Protein AF-A0A1V6FS08-F1 (afdb_monomer)

Mean predicted aligned error: 8.28 Å

Structure (mmCIF, N/CA/C/O backbone):
data_AF-A0A1V6FS08-F1
#
_entry.id   AF-A0A1V6FS08-F1
#
loop_
_atom_site.group_PDB
_atom_site.id
_atom_site.type_symbol
_atom_site.label_atom_id
_atom_site.label_alt_id
_atom_site.label_comp_id
_atom_site.label_asym_id
_atom_site.label_entity_id
_atom_site.label_seq_id
_atom_site.pdbx_PDB_ins_code
_atom_site.Cartn_x
_atom_site.Cartn_y
_atom_site.Cartn_z
_atom_site.occupancy
_atom_site.B_iso_or_equiv
_atom_site.auth_seq_id
_atom_site.auth_comp_id
_atom_site.auth_asym_id
_atom_site.auth_atom_id
_atom_site.pdbx_PDB_model_num
ATOM 1 N N . MET A 1 1 ? -34.846 32.049 -33.953 1.00 50.19 1 MET A N 1
ATOM 2 C CA . MET A 1 1 ? -34.047 30.807 -33.888 1.00 50.19 1 MET A CA 1
ATOM 3 C C . MET A 1 1 ? -32.918 31.046 -32.906 1.00 50.19 1 MET A C 1
ATOM 5 O O . MET A 1 1 ? -32.055 31.844 -33.224 1.00 50.19 1 MET A O 1
ATOM 9 N N . ASP A 1 2 ? -32.915 30.387 -31.748 1.00 50.69 2 ASP A N 1
ATOM 10 C CA . ASP A 1 2 ? -31.811 30.513 -30.790 1.00 50.69 2 ASP A CA 1
ATOM 11 C C . ASP A 1 2 ? -31.390 29.124 -30.302 1.00 50.69 2 ASP A C 1
ATOM 13 O O . ASP A 1 2 ? -31.963 28.533 -29.383 1.00 50.69 2 ASP A O 1
ATOM 17 N N . LYS A 1 3 ? -30.417 28.538 -31.006 1.00 54.53 3 LYS A N 1
ATOM 18 C CA . LYS A 1 3 ? -29.814 27.258 -30.629 1.00 54.53 3 LYS A CA 1
ATOM 19 C C . LYS A 1 3 ? -28.811 27.525 -29.506 1.00 54.53 3 LYS A C 1
ATOM 21 O O . LYS A 1 3 ? -27.642 27.799 -29.771 1.00 54.53 3 LYS A O 1
ATOM 26 N N . LYS A 1 4 ? -29.259 27.415 -28.249 1.00 57.75 4 LYS A N 1
ATOM 27 C CA . LYS A 1 4 ? -28.378 27.400 -27.066 1.00 57.75 4 LYS A CA 1
ATOM 28 C C . LYS A 1 4 ? -27.299 26.317 -27.234 1.00 57.75 4 LYS A C 1
ATOM 30 O O . LYS A 1 4 ? -27.566 25.128 -27.054 1.00 57.75 4 LYS A O 1
ATOM 35 N N . LYS A 1 5 ? -26.071 26.731 -27.568 1.00 59.97 5 LYS A N 1
ATOM 36 C CA . LYS A 1 5 ? -24.872 25.878 -27.594 1.00 59.97 5 LYS A CA 1
ATOM 37 C C . LYS A 1 5 ? -24.591 25.378 -26.174 1.00 59.97 5 LYS A C 1
ATOM 39 O O . LYS A 1 5 ? -24.163 26.139 -25.310 1.00 59.97 5 LYS A O 1
ATOM 44 N N . ARG A 1 6 ? -24.847 24.092 -25.920 1.00 61.22 6 ARG A N 1
ATOM 45 C CA . ARG A 1 6 ? -24.432 23.420 -24.681 1.00 61.22 6 ARG A CA 1
ATOM 46 C C . ARG A 1 6 ? -22.904 23.328 -24.682 1.00 61.22 6 ARG A C 1
ATOM 48 O O . ARG A 1 6 ? -22.333 22.740 -25.596 1.00 61.22 6 ARG A O 1
ATOM 55 N N . LYS A 1 7 ? -22.246 23.924 -23.683 1.00 64.06 7 LYS A N 1
ATOM 56 C CA . LYS A 1 7 ? -20.798 23.767 -23.478 1.00 64.06 7 LYS A CA 1
ATOM 57 C C . LYS A 1 7 ? -20.489 22.280 -23.220 1.00 64.06 7 LYS A C 1
ATOM 59 O O . LYS A 1 7 ? -21.234 21.655 -22.458 1.00 64.06 7 LYS A O 1
ATOM 64 N N . PRO A 1 8 ? -19.437 21.702 -23.825 1.00 56.03 8 PRO A N 1
ATOM 65 C CA . PRO A 1 8 ? -19.054 20.325 -23.550 1.00 56.03 8 PRO A CA 1
ATOM 66 C C . PRO A 1 8 ? -18.667 20.194 -22.074 1.00 56.03 8 PRO A C 1
ATOM 68 O O . PRO A 1 8 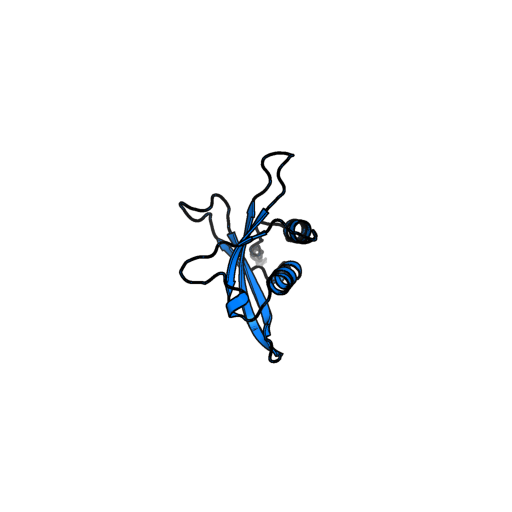? -17.866 20.976 -21.561 1.00 56.03 8 PRO A O 1
ATOM 71 N N . LYS A 1 9 ? -19.267 19.222 -21.374 1.00 56.41 9 LYS A N 1
ATOM 72 C CA . LYS A 1 9 ? -18.815 18.817 -20.040 1.00 56.41 9 LYS A CA 1
ATOM 73 C C . LYS A 1 9 ? -17.404 18.267 -20.214 1.00 56.41 9 LYS A C 1
ATOM 75 O O . LYS A 1 9 ? -17.246 17.152 -20.700 1.00 56.41 9 LYS A O 1
ATOM 80 N N . VAL A 1 10 ? -16.397 19.058 -19.854 1.00 53.88 10 VAL A N 1
ATOM 81 C CA . VAL A 1 10 ? -15.030 18.568 -19.686 1.00 53.88 10 VAL A CA 1
ATOM 82 C C . VAL A 1 10 ? -15.115 17.483 -18.620 1.00 53.88 10 VAL A C 1
ATOM 84 O O . VAL A 1 10 ? -15.367 17.769 -17.450 1.00 53.88 10 VAL A O 1
ATOM 87 N N . SER A 1 11 ? -15.020 16.223 -19.039 1.00 52.12 11 SER A N 1
ATOM 88 C CA . SER A 1 11 ? -14.886 15.108 -18.117 1.00 52.12 11 SER A CA 1
ATOM 89 C C . SER A 1 11 ? -13.565 15.318 -17.396 1.00 52.12 11 SER A C 1
ATOM 91 O O . SER A 1 11 ? -12.504 15.119 -17.986 1.00 52.12 11 SER A O 1
ATOM 93 N N . VAL A 1 12 ? -13.629 15.786 -16.152 1.00 56.97 12 VAL A N 1
ATOM 94 C CA . VAL A 1 12 ? -12.464 15.852 -15.275 1.00 56.97 12 VAL A CA 1
ATOM 95 C C . VAL A 1 12 ? -11.929 14.426 -15.192 1.00 56.97 12 VAL A C 1
ATOM 97 O O . VAL A 1 12 ? -12.589 13.549 -14.629 1.00 56.97 12 VAL A O 1
ATOM 100 N N . GLN A 1 13 ? -10.799 14.161 -15.853 1.00 60.12 13 GLN A N 1
ATOM 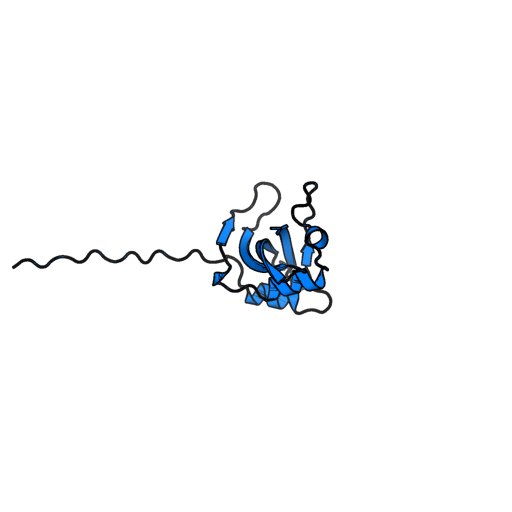101 C CA . GLN A 1 13 ? -10.132 12.871 -15.753 1.00 60.12 13 GLN A CA 1
ATOM 102 C C . GLN A 1 13 ? -9.807 12.671 -14.278 1.00 60.12 13 GLN A C 1
ATOM 104 O O . GLN A 1 13 ? -9.105 13.481 -13.673 1.00 60.12 13 GLN A O 1
ATOM 109 N N . LYS A 1 14 ? -10.391 11.631 -13.678 1.00 64.81 14 LYS A N 1
ATOM 110 C CA . LYS A 1 14 ? -10.057 11.270 -12.306 1.00 64.81 14 LYS A CA 1
ATOM 111 C C . LYS A 1 14 ? -8.571 10.910 -12.277 1.00 64.81 14 LYS A C 1
ATOM 113 O O . LYS A 1 14 ? -8.127 10.197 -13.183 1.00 64.81 14 LYS A O 1
ATOM 118 N N . PRO A 1 15 ? -7.818 11.395 -11.282 1.00 73.19 15 PRO A N 1
ATOM 119 C CA . PRO A 1 15 ? -6.413 11.050 -11.161 1.00 73.19 15 PRO A CA 1
ATOM 120 C C . PRO A 1 15 ? -6.295 9.518 -11.057 1.00 73.19 15 PRO A C 1
ATOM 122 O O . PRO A 1 15 ? -7.130 8.862 -10.427 1.00 73.19 15 PRO A O 1
ATOM 125 N N . LYS A 1 16 ? -5.309 8.943 -11.753 1.00 84.56 16 LYS A N 1
ATOM 126 C CA . LYS A 1 16 ? -5.096 7.494 -11.856 1.00 84.56 16 LYS A CA 1
ATOM 127 C C . LYS A 1 16 ? -3.744 7.142 -11.241 1.00 84.56 16 LYS A C 1
ATOM 129 O O . LYS A 1 16 ? -2.766 7.829 -11.511 1.00 84.56 16 LYS A O 1
ATOM 134 N N . ALA A 1 17 ? -3.719 6.058 -10.472 1.00 89.69 17 ALA A N 1
ATOM 135 C CA . ALA A 1 17 ? -2.498 5.460 -9.947 1.00 89.69 17 ALA A CA 1
ATOM 136 C C . ALA A 1 17 ? -1.509 5.123 -11.069 1.00 89.69 17 ALA A C 1
ATOM 138 O O . ALA A 1 17 ? -1.922 4.664 -12.143 1.00 89.69 17 ALA A O 1
ATOM 139 N N . VAL A 1 18 ? -0.219 5.324 -10.803 1.00 89.31 18 VAL A N 1
ATOM 140 C CA . VAL A 1 18 ? 0.851 4.938 -11.730 1.00 89.31 18 VAL A CA 1
ATOM 141 C C . VAL A 1 18 ? 1.018 3.422 -11.743 1.00 89.31 18 VAL A C 1
ATOM 143 O O . VAL A 1 18 ? 1.199 2.835 -12.811 1.00 89.31 18 VAL A O 1
ATOM 146 N N . TYR A 1 19 ? 0.921 2.777 -10.579 1.00 89.12 19 TYR A N 1
ATOM 147 C CA . TYR A 1 19 ? 1.104 1.335 -10.457 1.00 89.12 19 TYR A CA 1
ATOM 148 C C . TYR A 1 19 ? -0.235 0.609 -10.439 1.00 89.12 19 TYR A C 1
ATOM 150 O O . TYR A 1 19 ? -1.155 0.937 -9.685 1.00 89.12 19 TYR A O 1
ATOM 158 N N . GLU A 1 20 ? -0.340 -0.443 -11.245 1.00 91.38 20 GLU A N 1
ATOM 159 C CA . GLU A 1 20 ? -1.523 -1.287 -11.226 1.00 91.38 20 GLU A CA 1
ATOM 160 C C . GLU A 1 20 ? -1.575 -2.110 -9.934 1.00 91.38 20 GLU A C 1
ATOM 162 O O . GLU A 1 20 ? -0.678 -2.897 -9.633 1.00 91.38 20 GLU A O 1
ATOM 167 N N . LEU A 1 21 ? -2.689 -2.020 -9.199 1.00 92.75 21 LEU A N 1
ATOM 168 C CA . LEU A 1 21 ? -2.910 -2.823 -7.988 1.00 92.75 21 LEU A CA 1
ATOM 169 C C . LEU A 1 21 ? -2.820 -4.339 -8.240 1.00 92.75 21 LEU A C 1
ATOM 171 O O . LEU A 1 21 ? -2.593 -5.101 -7.303 1.00 92.75 21 LEU A O 1
ATOM 175 N N . LYS A 1 22 ? -2.993 -4.792 -9.491 1.00 91.38 22 LYS A N 1
ATOM 176 C CA . LYS A 1 22 ? -2.777 -6.192 -9.877 1.00 91.38 22 LYS A CA 1
ATOM 177 C C . LYS A 1 22 ? -1.321 -6.613 -9.648 1.00 91.38 22 LYS A C 1
ATOM 179 O O . LYS A 1 22 ? -1.105 -7.640 -9.014 1.00 91.38 22 LYS A O 1
ATOM 184 N N . VAL A 1 23 ? -0.362 -5.791 -10.078 1.00 91.56 23 VAL A N 1
ATOM 185 C CA . VAL A 1 23 ? 1.080 -6.020 -9.884 1.00 91.56 23 VAL A CA 1
ATOM 186 C C . VAL A 1 23 ? 1.424 -6.010 -8.396 1.00 91.56 23 VAL A C 1
ATOM 188 O O . VAL A 1 23 ? 2.061 -6.931 -7.895 1.00 91.56 23 VAL A O 1
ATOM 191 N N . VAL A 1 24 ? 0.914 -5.024 -7.649 1.00 92.25 24 VAL A N 1
ATOM 192 C CA . VAL A 1 24 ? 1.121 -4.941 -6.190 1.00 92.25 24 VAL A CA 1
ATOM 193 C C . VAL A 1 24 ? 0.657 -6.226 -5.498 1.00 92.25 24 VAL A C 1
ATOM 195 O O . VAL A 1 24 ? 1.373 -6.802 -4.680 1.00 92.25 24 VAL A O 1
ATOM 198 N N . ARG A 1 25 ? -0.533 -6.725 -5.849 1.00 94.50 25 ARG A N 1
ATOM 199 C CA . ARG A 1 25 ? -1.072 -7.971 -5.285 1.00 94.50 25 ARG A CA 1
ATOM 200 C C . ARG A 1 25 ? -0.264 -9.201 -5.684 1.00 94.50 25 ARG A C 1
ATOM 202 O O . ARG A 1 25 ? -0.191 -10.132 -4.888 1.00 94.50 25 ARG A O 1
ATOM 209 N N . GLU A 1 26 ? 0.318 -9.217 -6.878 1.00 92.31 26 GLU A N 1
ATOM 210 C CA . GLU A 1 26 ? 1.178 -10.304 -7.343 1.00 92.31 26 GLU A CA 1
ATOM 211 C C . GLU A 1 26 ? 2.466 -10.395 -6.521 1.00 92.31 26 GLU A C 1
ATOM 213 O O . GLU A 1 26 ? 2.773 -11.469 -6.001 1.00 92.31 26 GLU A O 1
ATOM 218 N N . ILE A 1 27 ? 3.140 -9.265 -6.279 1.00 92.25 27 ILE A N 1
ATOM 219 C CA . ILE A 1 27 ? 4.308 -9.192 -5.381 1.00 92.25 27 ILE A CA 1
ATOM 220 C C . ILE A 1 27 ? 3.936 -9.697 -3.982 1.00 92.25 27 ILE A C 1
ATOM 222 O O . ILE A 1 27 ? 4.666 -10.479 -3.371 1.00 92.25 27 ILE A O 1
ATOM 226 N N . LEU A 1 28 ? 2.763 -9.294 -3.486 1.00 93.00 28 LEU A N 1
ATOM 227 C CA . LEU A 1 28 ? 2.262 -9.688 -2.172 1.00 93.00 28 LEU A CA 1
ATOM 228 C C . LEU A 1 28 ? 1.722 -11.125 -2.117 1.00 93.00 28 LEU A C 1
ATOM 230 O O . LEU A 1 28 ? 1.358 -11.563 -1.030 1.00 93.00 28 LEU A O 1
ATOM 234 N N . ARG A 1 29 ? 1.607 -11.871 -3.222 1.00 90.06 29 ARG A N 1
ATOM 235 C CA . ARG A 1 29 ? 1.030 -13.231 -3.214 1.00 90.06 29 ARG A CA 1
ATOM 236 C C . ARG A 1 29 ? 1.982 -14.278 -2.627 1.00 90.06 29 ARG A C 1
ATOM 238 O O . ARG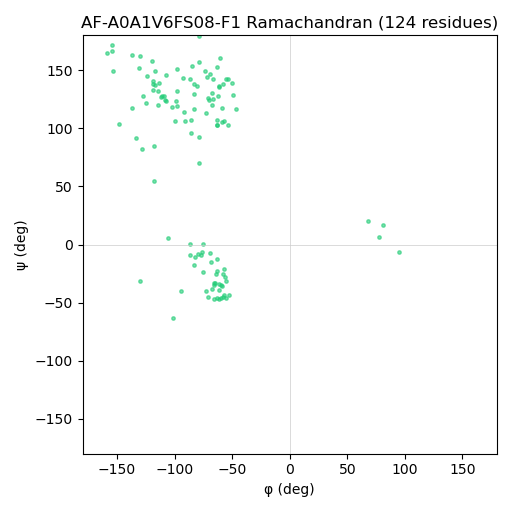 A 1 29 ? 1.523 -15.321 -2.167 1.00 90.06 29 ARG A O 1
ATOM 245 N N . TYR A 1 30 ? 3.285 -14.016 -2.654 1.00 85.06 30 TYR A N 1
ATOM 246 C CA . TYR A 1 30 ? 4.303 -14.968 -2.215 1.00 85.06 30 TYR A CA 1
ATOM 247 C C . TYR A 1 30 ? 4.349 -15.112 -0.681 1.00 85.06 30 TYR A C 1
ATOM 249 O O . TYR A 1 30 ? 4.098 -14.133 0.022 1.00 85.06 30 TYR A O 1
ATOM 257 N N . PRO A 1 31 ? 4.719 -16.299 -0.150 1.00 77.81 31 PRO A N 1
ATOM 258 C CA . PRO A 1 31 ? 4.891 -16.512 1.292 1.00 77.81 31 PRO A CA 1
ATOM 2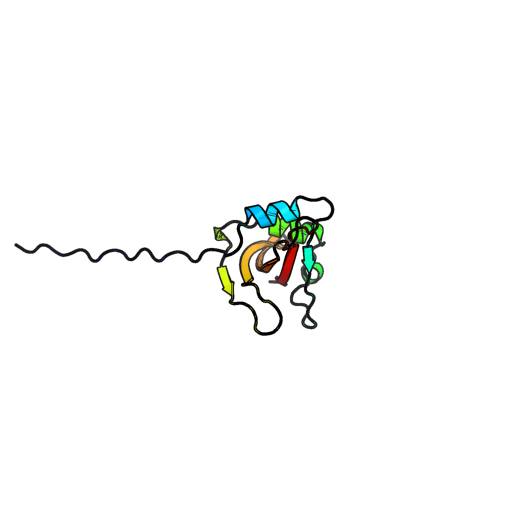59 C C . PRO A 1 31 ? 5.934 -15.578 1.917 1.00 77.81 31 PRO A C 1
ATOM 261 O O . PRO A 1 31 ? 5.758 -15.116 3.038 1.00 77.81 31 PRO A O 1
ATOM 264 N N . ASN A 1 32 ? 6.995 -15.278 1.164 1.00 81.56 32 ASN A N 1
ATOM 265 C CA . ASN A 1 32 ? 7.978 -14.254 1.489 1.00 81.56 32 ASN A CA 1
ATOM 266 C C . ASN A 1 32 ? 7.951 -13.188 0.377 1.00 81.56 32 ASN A C 1
ATOM 268 O O . ASN A 1 32 ? 8.656 -13.338 -0.627 1.00 81.56 32 ASN A O 1
ATOM 272 N N . PRO A 1 33 ? 7.043 -12.199 0.463 1.00 86.62 33 PRO A N 1
ATOM 273 C CA . PRO A 1 33 ? 6.849 -11.222 -0.596 1.00 86.62 33 PRO A CA 1
ATOM 274 C C . PRO A 1 33 ? 8.036 -10.258 -0.656 1.00 86.62 33 PRO A C 1
ATOM 276 O O . PRO A 1 33 ? 8.607 -9.883 0.365 1.00 86.62 33 PRO A O 1
ATOM 279 N N . ASN A 1 34 ? 8.396 -9.837 -1.867 1.00 91.25 34 ASN A N 1
ATOM 280 C CA . ASN A 1 34 ? 9.554 -8.979 -2.118 1.00 91.25 34 ASN A CA 1
ATOM 281 C C . ASN A 1 34 ? 9.222 -7.512 -1.784 1.00 91.25 34 ASN A C 1
ATOM 283 O O . ASN A 1 34 ? 9.022 -6.678 -2.669 1.00 91.25 34 ASN A O 1
ATOM 287 N N . VAL A 1 35 ? 9.070 -7.226 -0.491 1.00 91.69 35 VAL A N 1
ATOM 288 C CA . VAL A 1 35 ? 8.662 -5.919 0.033 1.00 91.69 35 VAL A CA 1
ATOM 289 C C . VAL A 1 35 ? 9.821 -5.285 0.786 1.00 91.69 35 VAL A C 1
ATOM 291 O O . VAL A 1 35 ? 10.374 -5.882 1.708 1.00 91.69 35 VAL A O 1
ATOM 294 N N . VAL A 1 36 ? 10.159 -4.053 0.421 1.00 91.31 36 VAL A N 1
ATOM 295 C CA . VAL A 1 36 ? 11.192 -3.255 1.086 1.00 91.31 36 VAL A CA 1
ATOM 296 C C . VAL A 1 36 ? 10.518 -2.134 1.863 1.00 91.31 36 VAL A C 1
ATOM 298 O O . VAL A 1 36 ? 9.777 -1.338 1.293 1.00 91.31 36 VAL A O 1
ATOM 301 N N . TRP A 1 37 ? 10.795 -2.045 3.161 1.00 89.12 37 TRP A N 1
ATOM 302 C CA . TRP A 1 37 ? 10.301 -0.967 4.014 1.00 89.12 37 TRP A CA 1
ATOM 303 C C . TRP A 1 37 ? 11.375 0.108 4.180 1.00 89.12 37 TRP A C 1
ATOM 305 O O . TRP A 1 37 ? 12.463 -0.151 4.694 1.00 89.12 37 TRP A O 1
ATOM 315 N N . VAL A 1 38 ? 11.073 1.333 3.752 1.00 86.44 38 VAL A N 1
ATOM 316 C CA . VAL A 1 38 ? 11.957 2.488 3.938 1.00 86.44 38 VAL A CA 1
ATOM 317 C C . VAL A 1 38 ? 11.682 3.094 5.312 1.00 86.44 38 VAL A C 1
ATOM 319 O O . VAL A 1 38 ? 10.747 3.877 5.485 1.00 86.44 38 VAL A O 1
ATOM 322 N N . PHE A 1 39 ? 12.478 2.729 6.315 1.00 76.56 39 PHE A N 1
ATOM 323 C CA . PHE A 1 39 ? 12.347 3.276 7.666 1.00 76.56 39 PHE A CA 1
ATOM 324 C C . PHE A 1 39 ? 13.122 4.593 7.793 1.00 76.56 39 PHE A C 1
ATOM 326 O O . PHE A 1 39 ? 14.352 4.618 7.832 1.00 76.56 39 PHE A O 1
ATOM 333 N N . ARG A 1 40 ? 12.400 5.716 7.852 1.00 70.25 40 ARG A N 1
ATOM 334 C CA . ARG A 1 40 ? 12.980 7.041 8.125 1.00 70.25 40 ARG A CA 1
ATOM 335 C C . ARG A 1 40 ? 13.114 7.277 9.632 1.00 70.25 40 ARG A C 1
ATOM 337 O O . ARG A 1 40 ? 12.333 6.746 10.419 1.00 70.25 40 ARG A O 1
ATOM 344 N N . LYS A 1 41 ? 14.068 8.131 10.032 1.00 69.62 41 LYS A N 1
ATOM 345 C CA . LYS A 1 41 ? 14.305 8.513 11.443 1.00 69.62 41 LYS A CA 1
ATOM 346 C C . LYS A 1 41 ? 13.076 9.137 12.123 1.00 69.62 41 LYS A C 1
ATOM 348 O O . LYS A 1 41 ? 12.955 9.054 13.337 1.00 69.62 41 LYS A O 1
ATOM 353 N N . ASP A 1 42 ? 12.165 9.733 11.351 1.00 69.44 42 ASP A N 1
ATOM 354 C CA . ASP A 1 42 ? 10.900 10.292 11.849 1.00 69.44 42 ASP A CA 1
A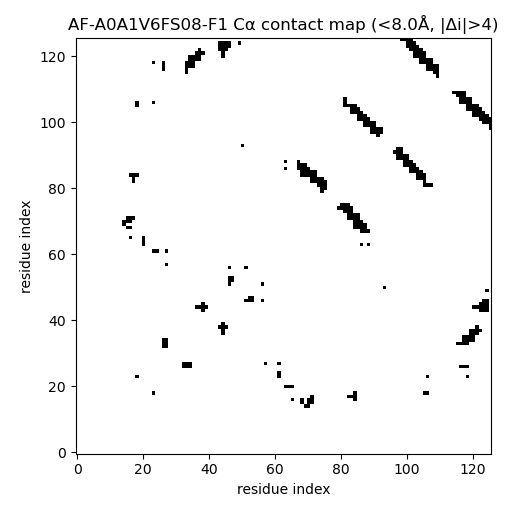TOM 355 C C . ASP A 1 42 ? 9.830 9.218 12.140 1.00 69.44 42 ASP A C 1
ATOM 357 O O . ASP A 1 42 ? 8.797 9.506 12.743 1.00 69.44 42 ASP A O 1
ATOM 361 N N . GLY A 1 43 ? 10.075 7.960 11.755 1.00 66.75 43 GLY A N 1
ATOM 362 C CA . GLY A 1 43 ? 9.206 6.826 12.045 1.00 66.75 43 GLY A CA 1
ATOM 363 C C . GLY A 1 43 ? 7.858 6.859 11.323 1.00 66.75 43 GLY A C 1
ATOM 364 O O . GLY A 1 43 ? 6.943 6.177 11.775 1.00 66.75 43 GLY A O 1
ATOM 365 N N . LYS A 1 44 ? 7.722 7.616 10.222 1.00 65.56 44 LYS A N 1
ATOM 366 C CA . LYS A 1 44 ? 6.478 7.708 9.419 1.00 65.56 44 LYS A CA 1
ATOM 367 C C . LYS A 1 44 ? 6.114 6.430 8.651 1.00 65.56 44 LYS A C 1
ATOM 369 O O . LYS A 1 44 ? 5.050 6.346 8.044 1.00 65.56 44 LYS A O 1
ATOM 374 N N . ASN A 1 45 ? 6.994 5.437 8.659 1.00 68.88 45 ASN A N 1
ATOM 375 C CA . ASN A 1 45 ? 6.774 4.130 8.052 1.00 68.88 45 ASN A CA 1
ATOM 376 C C . ASN A 1 45 ? 6.809 3.035 9.107 1.00 68.88 45 ASN A C 1
ATOM 378 O O . ASN A 1 45 ? 7.644 2.139 9.059 1.00 68.88 45 ASN A O 1
ATOM 382 N N . ASN A 1 46 ? 5.984 3.183 10.134 1.00 81.31 46 ASN A N 1
ATOM 383 C CA . ASN A 1 46 ? 6.030 2.288 11.270 1.00 81.31 46 ASN A CA 1
ATOM 384 C C . ASN A 1 46 ? 4.628 1.753 11.541 1.00 81.31 46 ASN A C 1
ATOM 386 O O . ASN A 1 46 ? 3.897 2.261 12.388 1.00 81.31 46 ASN A O 1
ATOM 390 N N . TYR A 1 47 ? 4.265 0.722 10.780 1.00 86.88 47 TYR A N 1
ATOM 391 C CA . TYR A 1 47 ? 3.036 -0.036 10.993 1.00 86.88 47 TYR A CA 1
ATOM 392 C C . TYR A 1 47 ? 2.963 -0.605 12.424 1.00 86.88 47 TYR A C 1
ATOM 394 O O . TYR A 1 47 ? 1.869 -0.706 12.976 1.00 86.88 47 TYR A O 1
ATOM 402 N N . GLU A 1 48 ? 4.107 -0.875 13.065 1.00 88.31 48 GLU A N 1
ATOM 403 C CA . GLU A 1 48 ? 4.175 -1.356 14.452 1.00 88.31 48 GLU A CA 1
ATOM 404 C C . GLU A 1 48 ? 3.676 -0.291 15.438 1.00 88.31 48 GLU A C 1
ATOM 406 O O . GLU A 1 48 ? 2.983 -0.624 16.397 1.00 88.31 48 GLU A O 1
ATOM 411 N N . LYS A 1 49 ? 3.916 1.005 15.173 1.00 85.44 49 LYS A N 1
ATOM 412 C CA . LYS A 1 49 ? 3.360 2.103 15.994 1.00 85.44 49 LYS A CA 1
ATOM 413 C C . LYS A 1 49 ? 1.835 2.168 15.955 1.00 85.44 49 LYS A C 1
ATOM 415 O O . LYS A 1 49 ? 1.235 2.681 16.893 1.00 85.44 49 LYS A O 1
ATOM 420 N N . LEU A 1 50 ? 1.216 1.665 14.889 1.00 85.31 50 LEU A N 1
ATOM 421 C CA . LEU A 1 50 ? -0.242 1.585 14.765 1.00 85.31 50 LEU A CA 1
ATOM 422 C C . LEU A 1 50 ? -0.823 0.305 15.385 1.00 85.31 50 LEU A C 1
ATOM 424 O O . LEU A 1 50 ? -2.043 0.111 15.354 1.00 85.31 50 LEU A O 1
ATOM 428 N N . GLY A 1 51 ? 0.044 -0.547 15.944 1.00 87.38 51 GLY A N 1
ATOM 429 C CA . GLY A 1 51 ? -0.313 -1.827 16.538 1.00 87.38 51 GLY A CA 1
ATOM 430 C C . GLY A 1 51 ? -0.489 -2.954 15.524 1.00 87.38 51 GLY A C 1
ATOM 431 O O . GLY A 1 51 ? -1.102 -3.954 15.881 1.00 87.38 51 GLY A O 1
ATOM 432 N N . TYR A 1 52 ? 0.009 -2.800 14.291 1.00 89.12 52 TYR A N 1
ATOM 433 C CA . TYR A 1 52 ? -0.040 -3.861 13.286 1.00 89.12 52 TYR A CA 1
ATOM 434 C C . TYR A 1 52 ? 1.226 -4.712 13.301 1.00 89.12 52 TYR A C 1
ATOM 436 O O . TYR A 1 52 ? 2.340 -4.197 13.417 1.00 89.12 52 TYR A O 1
ATOM 444 N N . ALA A 1 53 ? 1.067 -6.010 13.070 1.00 90.38 53 ALA A N 1
ATOM 445 C CA . ALA A 1 53 ? 2.159 -6.867 12.629 1.00 90.38 53 ALA A CA 1
ATOM 446 C C . ALA A 1 53 ? 2.407 -6.694 11.117 1.00 90.38 53 ALA A C 1
ATOM 448 O O . ALA A 1 53 ? 1.503 -6.341 10.354 1.00 90.38 53 ALA A O 1
ATOM 449 N N . ALA A 1 54 ? 3.618 -7.008 10.642 1.00 88.88 54 ALA A N 1
ATOM 450 C CA . ALA A 1 54 ? 3.946 -6.902 9.216 1.00 88.88 54 ALA A CA 1
ATOM 451 C C . ALA A 1 54 ? 2.944 -7.644 8.294 1.00 88.88 54 ALA A C 1
ATOM 453 O O . ALA A 1 54 ? 2.505 -7.048 7.307 1.00 88.88 54 ALA A O 1
ATOM 454 N N . PRO A 1 55 ? 2.488 -8.882 8.596 1.00 90.75 55 PRO A N 1
ATOM 455 C CA . PRO A 1 55 ? 1.484 -9.563 7.773 1.00 90.75 55 PRO A CA 1
ATOM 456 C C . PRO A 1 55 ? 0.144 -8.822 7.690 1.00 90.75 55 PRO A C 1
ATOM 458 O O . PRO A 1 55 ? -0.514 -8.857 6.648 1.00 90.75 55 PRO A O 1
ATOM 461 N N . GLU A 1 56 ? -0.258 -8.137 8.760 1.00 91.12 56 GLU A N 1
ATOM 462 C CA . GLU A 1 56 ? -1.503 -7.366 8.816 1.00 91.12 56 GLU A CA 1
ATOM 463 C C . GLU A 1 56 ? -1.395 -6.113 7.949 1.00 91.12 56 GLU A C 1
ATOM 465 O O . GLU A 1 56 ? -2.270 -5.866 7.115 1.00 91.12 56 GLU A O 1
ATOM 470 N N . ALA A 1 57 ? -0.274 -5.391 8.050 1.00 91.06 57 ALA A N 1
ATOM 471 C CA . ALA A 1 57 ? 0.013 -4.240 7.201 1.00 91.06 57 ALA A CA 1
ATOM 472 C C . ALA A 1 57 ? 0.013 -4.626 5.710 1.00 91.06 57 ALA A C 1
ATOM 474 O O . ALA A 1 57 ? -0.634 -3.973 4.890 1.00 91.06 57 ALA A O 1
ATOM 475 N N . LEU A 1 58 ? 0.654 -5.742 5.346 1.00 92.44 58 LEU A N 1
ATOM 476 C CA . LEU A 1 58 ? 0.639 -6.245 3.966 1.00 92.44 58 LEU A CA 1
ATOM 477 C C . LEU A 1 58 ? -0.762 -6.680 3.509 1.00 92.44 58 LEU A C 1
ATOM 479 O O . LEU A 1 58 ? -1.112 -6.524 2.335 1.00 92.44 58 LEU A O 1
ATOM 483 N N . ASN A 1 59 ? -1.590 -7.205 4.415 1.00 92.44 59 ASN A N 1
ATOM 484 C CA . ASN A 1 59 ? -2.973 -7.557 4.103 1.00 92.44 59 ASN A CA 1
ATOM 485 C C . ASN A 1 59 ? -3.827 -6.315 3.810 1.00 92.44 59 ASN A C 1
ATOM 487 O O . ASN A 1 59 ? -4.648 -6.342 2.892 1.00 92.44 59 ASN A O 1
ATOM 491 N N . ILE A 1 60 ? -3.602 -5.219 4.537 1.00 92.88 60 ILE A N 1
ATOM 492 C CA . ILE A 1 60 ? -4.228 -3.921 4.257 1.00 92.88 60 ILE A CA 1
ATOM 493 C C . ILE A 1 60 ? -3.845 -3.447 2.847 1.00 92.88 60 ILE A C 1
ATOM 495 O O . ILE A 1 60 ? -4.722 -3.112 2.047 1.00 92.88 60 ILE A O 1
ATOM 499 N N . VAL A 1 61 ? -2.560 -3.531 2.486 1.00 93.50 61 VAL A N 1
ATOM 500 C CA . VAL A 1 61 ? -2.092 -3.161 1.138 1.00 93.50 61 VAL A CA 1
ATOM 501 C C . VAL A 1 61 ? -2.729 -4.042 0.050 1.00 93.50 61 VAL A C 1
ATOM 503 O O . VAL A 1 61 ? -3.152 -3.527 -0.987 1.00 93.50 61 VAL A O 1
ATOM 506 N N . ARG A 1 62 ? -2.906 -5.355 0.273 1.00 93.12 62 ARG A N 1
ATOM 507 C CA . ARG A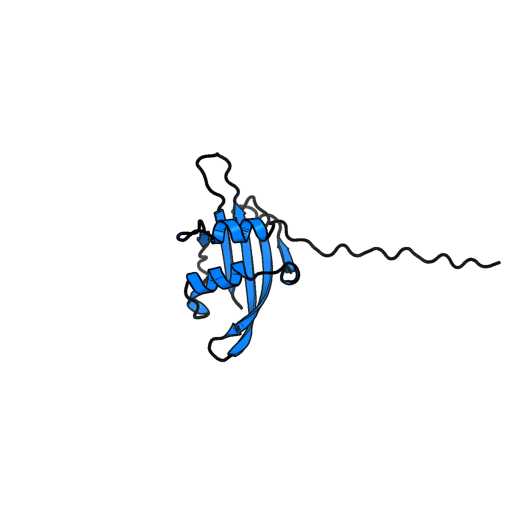 1 62 ? -3.617 -6.233 -0.689 1.00 93.12 62 ARG A CA 1
ATOM 508 C C . ARG A 1 62 ? -5.061 -5.796 -0.948 1.00 93.12 62 ARG A C 1
ATOM 510 O O . ARG A 1 62 ? -5.557 -5.969 -2.068 1.00 93.12 62 ARG A O 1
ATOM 517 N N . LYS A 1 63 ? -5.736 -5.269 0.077 1.00 92.81 63 LYS A N 1
ATOM 518 C CA . LYS A 1 63 ? -7.152 -4.872 0.031 1.00 92.81 63 LYS A CA 1
ATOM 519 C C . LYS A 1 63 ? -7.393 -3.517 -0.630 1.00 92.81 63 LYS A C 1
ATOM 521 O O . LYS A 1 63 ? -8.556 -3.199 -0.894 1.00 92.81 63 LYS A O 1
ATOM 526 N N . LEU A 1 64 ? -6.339 -2.758 -0.943 1.00 94.62 64 LEU A N 1
ATOM 527 C CA . LEU A 1 64 ? -6.450 -1.489 -1.660 1.00 94.62 64 LEU A CA 1
ATOM 528 C C . LEU A 1 64 ? -7.304 -1.632 -2.921 1.00 94.62 64 LEU A C 1
ATOM 530 O O . LEU A 1 64 ? -7.213 -2.616 -3.666 1.00 94.62 64 LEU A O 1
ATOM 534 N N . ARG A 1 65 ? -8.144 -0.627 -3.158 1.00 93.25 65 ARG A N 1
ATOM 535 C CA . ARG A 1 65 ? -9.018 -0.504 -4.326 1.00 93.25 65 ARG A CA 1
ATOM 536 C C . ARG A 1 65 ? -8.663 0.765 -5.101 1.00 93.25 65 ARG A C 1
ATOM 538 O O . ARG A 1 65 ? -8.167 1.714 -4.502 1.00 93.25 65 ARG A O 1
ATOM 545 N N . PRO A 1 66 ? -8.996 0.854 -6.401 1.00 92.44 66 PRO A N 1
ATOM 546 C CA . PRO A 1 66 ? -8.745 2.067 -7.181 1.00 92.44 66 PRO A CA 1
ATOM 547 C C . PRO A 1 66 ? -9.362 3.337 -6.572 1.00 92.44 66 PRO A C 1
ATOM 549 O O . PRO A 1 66 ? -8.787 4.406 -6.676 1.00 92.44 66 PRO A O 1
ATOM 552 N N . GLN A 1 67 ? -10.502 3.222 -5.880 1.00 91.81 67 GLN A N 1
ATOM 553 C CA . GLN A 1 67 ? -11.151 4.342 -5.179 1.00 91.81 67 GLN A CA 1
ATOM 554 C C . GLN A 1 67 ? -10.376 4.863 -3.958 1.00 91.81 67 GLN A C 1
ATOM 556 O O . GLN A 1 67 ? -10.716 5.913 -3.427 1.00 91.81 67 GLN A O 1
ATOM 561 N N . ASN A 1 68 ? -9.398 4.098 -3.468 1.00 93.88 68 ASN A N 1
ATOM 562 C CA . ASN A 1 68 ? -8.543 4.486 -2.352 1.00 93.88 68 ASN A CA 1
ATOM 563 C C . ASN A 1 68 ? -7.329 5.293 -2.808 1.00 93.88 68 ASN A C 1
ATOM 565 O O . ASN A 1 68 ? -6.583 5.779 -1.967 1.00 93.88 68 ASN A O 1
ATOM 569 N N . PHE A 1 69 ? -7.095 5.380 -4.114 1.00 95.19 69 PHE A N 1
ATOM 570 C CA . PHE A 1 69 ? -6.033 6.203 -4.657 1.00 95.19 69 PHE A CA 1
ATOM 571 C C . PHE A 1 69 ? -6.350 7.680 -4.415 1.00 95.19 69 PHE A C 1
ATOM 573 O O . PHE A 1 69 ? -7.458 8.134 -4.705 1.00 95.19 69 PHE A O 1
ATOM 580 N N . ASP A 1 70 ? -5.372 8.403 -3.881 1.00 93.75 70 ASP A N 1
ATOM 581 C CA . ASP A 1 70 ? -5.473 9.833 -3.607 1.00 93.75 70 ASP A CA 1
ATOM 582 C C . ASP A 1 70 ? -4.739 10.621 -4.700 1.00 93.75 70 ASP A C 1
ATOM 584 O O . ASP A 1 70 ? -5.352 11.334 -5.498 1.00 93.75 70 ASP A O 1
ATOM 588 N N . LEU A 1 71 ? -3.421 10.425 -4.798 1.00 93.44 71 LEU A N 1
ATOM 589 C CA . LEU A 1 71 ? -2.564 11.123 -5.753 1.00 93.44 71 LEU A CA 1
ATOM 590 C C . LEU A 1 71 ? -1.261 10.365 -6.016 1.00 93.44 71 LEU A C 1
ATOM 592 O O . LEU A 1 71 ? -0.864 9.501 -5.235 1.00 93.44 71 LEU A O 1
ATOM 596 N N . SER A 1 72 ? -0.563 10.749 -7.083 1.00 91.56 72 SER A N 1
ATOM 597 C CA . SER A 1 72 ? 0.816 10.328 -7.338 1.00 91.56 72 SER A CA 1
ATOM 598 C C . SER A 1 72 ? 1.746 11.519 -7.142 1.00 91.56 72 SER A C 1
ATOM 600 O O . SER A 1 72 ? 1.528 12.592 -7.708 1.00 91.56 72 SER A O 1
ATOM 602 N N . LEU A 1 73 ? 2.779 11.336 -6.330 1.00 89.19 73 LEU A N 1
ATOM 603 C CA . LEU A 1 73 ? 3.846 12.308 -6.154 1.00 89.19 73 LEU A CA 1
ATOM 604 C C . LEU A 1 73 ? 4.913 12.088 -7.233 1.00 89.19 73 LEU A C 1
ATOM 606 O O . LEU A 1 73 ? 5.205 10.937 -7.577 1.00 89.19 73 LEU A O 1
ATOM 610 N N . PRO A 1 74 ? 5.513 13.168 -7.764 1.00 85.81 74 PRO A N 1
ATOM 611 C CA . PRO A 1 74 ? 6.653 13.037 -8.655 1.00 85.81 74 PRO A CA 1
ATOM 612 C C . PRO A 1 74 ? 7.820 12.338 -7.934 1.00 85.81 74 PRO A C 1
ATOM 614 O O . PRO A 1 74 ? 7.859 12.334 -6.698 1.00 85.81 74 PRO A O 1
ATOM 617 N N . PRO A 1 75 ? 8.777 11.777 -8.693 1.00 82.00 75 PRO A N 1
ATOM 618 C CA . PRO A 1 75 ? 9.992 11.203 -8.129 1.00 82.00 75 PRO A CA 1
ATOM 619 C C . PRO A 1 75 ? 10.652 12.182 -7.150 1.00 82.00 75 PRO A C 1
ATOM 621 O O . PRO A 1 75 ? 10.850 13.357 -7.472 1.00 82.00 75 PRO A O 1
ATOM 624 N N . LEU A 1 76 ? 10.957 11.721 -5.936 1.00 69.06 76 LEU A N 1
ATOM 625 C CA . 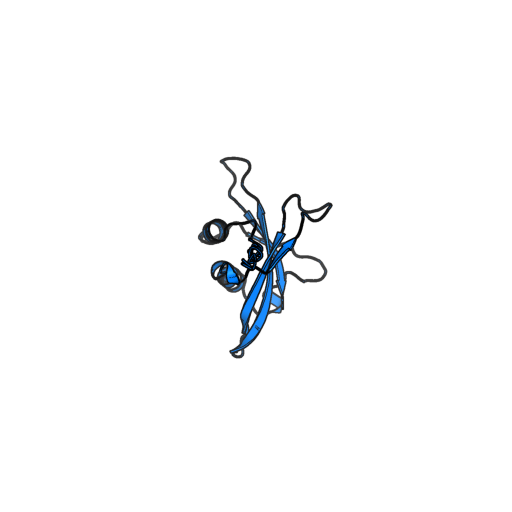LEU A 1 76 ? 11.610 12.556 -4.933 1.00 69.06 76 LEU A CA 1
ATOM 626 C C . LEU A 1 76 ? 13.076 12.752 -5.332 1.00 69.06 76 LEU A C 1
ATOM 628 O O . LEU A 1 76 ? 13.866 11.802 -5.321 1.00 69.06 76 LEU A O 1
ATOM 632 N N . SER A 1 77 ? 13.437 13.994 -5.667 1.00 58.28 77 SER A N 1
ATOM 633 C CA . SER A 1 77 ? 14.793 14.391 -6.052 1.00 58.28 77 SER A CA 1
ATOM 634 C C . SER A 1 77 ? 15.837 13.822 -5.082 1.00 58.28 77 SER A C 1
ATOM 636 O O . SER A 1 77 ? 15.847 14.164 -3.901 1.00 58.28 77 SER A O 1
ATOM 638 N N . GLY A 1 78 ? 16.718 12.954 -5.587 1.00 59.59 78 GLY A N 1
ATOM 639 C CA . GLY A 1 78 ? 17.877 12.430 -4.855 1.00 59.59 78 GLY A CA 1
ATOM 640 C C . GLY A 1 78 ? 17.708 11.079 -4.145 1.00 59.59 78 GLY A C 1
ATOM 641 O O . GLY A 1 78 ? 18.711 10.556 -3.669 1.00 59.59 78 GLY A O 1
ATOM 642 N N . GLN A 1 79 ? 16.511 10.480 -4.085 1.00 56.88 79 GLN A N 1
ATOM 643 C CA . GLN A 1 79 ? 16.335 9.140 -3.485 1.00 56.88 79 GLN A CA 1
ATOM 644 C C . GLN A 1 79 ? 15.555 8.150 -4.350 1.00 56.88 79 GLN A C 1
ATOM 646 O O . GLN A 1 79 ? 15.832 6.953 -4.286 1.00 56.88 79 GLN A O 1
ATOM 651 N N . GLU A 1 80 ? 14.599 8.611 -5.157 1.00 61.56 80 GLU A N 1
ATOM 652 C CA . GLU A 1 80 ? 13.687 7.715 -5.868 1.00 61.56 80 GLU A CA 1
ATOM 653 C C . GLU A 1 80 ? 13.504 8.208 -7.303 1.00 61.56 80 GLU A C 1
ATOM 655 O O . GLU A 1 80 ? 12.998 9.299 -7.530 1.00 61.56 80 GLU A O 1
ATOM 660 N N . SER A 1 81 ? 13.916 7.398 -8.282 1.00 74.69 81 SER A N 1
ATOM 661 C CA . SER A 1 81 ? 13.679 7.612 -9.721 1.00 74.69 81 SER A CA 1
ATOM 662 C C . SER A 1 81 ? 12.241 7.293 -10.147 1.00 74.69 81 SER A C 1
ATOM 664 O O . SER A 1 81 ? 11.896 7.407 -11.321 1.00 74.69 81 SER A O 1
ATOM 666 N N . HIS A 1 82 ? 11.402 6.877 -9.199 1.00 84.38 82 HIS A N 1
ATOM 667 C CA . HIS A 1 82 ? 10.061 6.369 -9.431 1.00 84.38 82 HIS A CA 1
ATOM 668 C C . HIS A 1 82 ? 9.022 7.335 -8.848 1.00 84.38 82 HIS A C 1
ATOM 670 O O . HIS A 1 82 ? 9.226 7.846 -7.746 1.00 84.38 82 HIS A O 1
ATOM 676 N N . PRO A 1 83 ? 7.902 7.596 -9.547 1.00 88.88 83 PRO A N 1
ATOM 677 C CA . PRO A 1 83 ? 6.770 8.291 -8.944 1.00 88.88 83 PRO A CA 1
ATOM 678 C C . PRO A 1 83 ? 6.202 7.458 -7.790 1.00 88.88 83 PRO A C 1
ATOM 680 O O . PRO A 1 83 ? 6.301 6.230 -7.801 1.00 88.88 83 PRO A O 1
ATOM 683 N N . VAL A 1 84 ? 5.592 8.119 -6.810 1.00 91.25 84 VAL A N 1
ATOM 684 C CA . VAL A 1 84 ? 5.086 7.481 -5.586 1.00 91.25 84 VAL A CA 1
ATOM 685 C C . VAL A 1 84 ? 3.575 7.589 -5.546 1.00 91.25 84 VAL A C 1
ATOM 687 O O . VAL A 1 84 ? 3.042 8.696 -5.504 1.00 91.25 84 VAL A O 1
ATOM 690 N N . ASP A 1 85 ? 2.879 6.459 -5.501 1.00 94.44 85 ASP A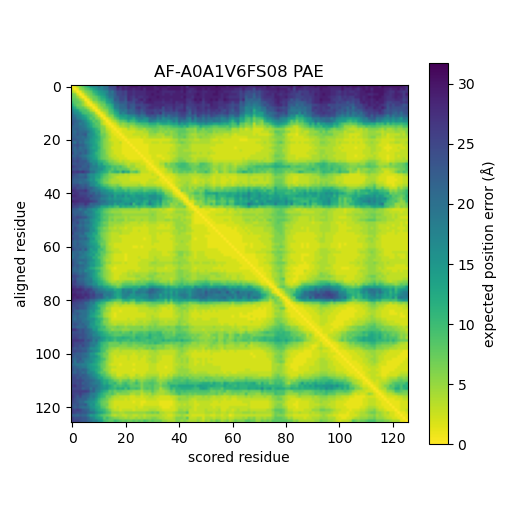 N 1
ATOM 691 C CA . ASP A 1 85 ? 1.430 6.464 -5.337 1.00 94.44 85 ASP A CA 1
ATOM 692 C C . ASP A 1 85 ? 1.059 6.596 -3.858 1.00 94.44 85 ASP A C 1
ATOM 694 O O . ASP A 1 85 ? 1.650 5.962 -2.976 1.00 94.44 85 ASP A O 1
ATOM 698 N N . VAL A 1 86 ? 0.050 7.424 -3.596 1.00 94.19 86 VAL A N 1
ATOM 699 C CA . VAL A 1 86 ? -0.519 7.664 -2.274 1.00 94.19 86 VAL A CA 1
ATOM 700 C C . VAL A 1 86 ? -1.924 7.083 -2.232 1.00 94.19 86 VAL A C 1
ATOM 702 O O . VAL A 1 86 ? -2.769 7.381 -3.079 1.00 94.19 86 VAL A O 1
ATOM 705 N N . TYR A 1 87 ? -2.174 6.266 -1.217 1.00 95.38 87 TYR A N 1
ATOM 706 C CA . TYR A 1 87 ? -3.473 5.666 -0.958 1.00 95.38 87 TYR A CA 1
ATOM 707 C C . TYR A 1 87 ? -3.999 6.101 0.402 1.00 95.38 87 TYR A C 1
ATOM 709 O O . TYR A 1 87 ? -3.253 6.154 1.381 1.00 95.38 87 TYR A O 1
ATOM 717 N N . LYS A 1 88 ? -5.305 6.357 0.451 1.00 95.38 88 LYS A N 1
ATOM 718 C CA . LYS A 1 88 ? -6.062 6.733 1.638 1.00 95.38 88 LYS A CA 1
ATOM 719 C C . LYS A 1 88 ? -7.229 5.769 1.829 1.00 95.38 88 LYS A C 1
ATOM 721 O O . LYS A 1 88 ? -8.089 5.631 0.953 1.00 95.38 88 LYS A O 1
ATOM 726 N N . ILE A 1 89 ? -7.280 5.110 2.982 1.00 94.62 89 ILE A N 1
ATOM 727 C CA . ILE A 1 89 ? -8.360 4.173 3.332 1.00 94.62 89 ILE A CA 1
ATOM 728 C C . ILE A 1 89 ? -8.934 4.461 4.713 1.00 94.62 89 ILE A C 1
ATOM 730 O O . ILE A 1 89 ? -8.311 5.146 5.516 1.00 94.62 89 ILE A O 1
ATOM 734 N N . GLN A 1 90 ? -10.128 3.931 4.967 1.00 93.44 90 GLN A N 1
ATOM 735 C CA . GLN A 1 90 ? -10.699 3.817 6.304 1.00 93.44 90 GLN A CA 1
ATOM 736 C C . GLN A 1 90 ? -10.535 2.366 6.746 1.00 93.44 90 GLN A C 1
ATOM 738 O O . GLN A 1 90 ? -11.088 1.484 6.090 1.00 93.44 90 GLN A O 1
ATOM 743 N N . GLU A 1 91 ? -9.799 2.125 7.823 1.00 89.94 91 GLU A N 1
ATOM 744 C CA . GLU A 1 91 ? -9.692 0.803 8.449 1.00 89.94 91 GLU A CA 1
ATOM 745 C C . GLU A 1 91 ? -10.094 0.912 9.920 1.00 89.94 91 GLU A C 1
ATOM 747 O O . GLU A 1 91 ? -9.837 1.942 10.547 1.00 89.94 91 GLU A O 1
ATOM 752 N N . PRO A 1 92 ? -10.738 -0.115 10.490 1.00 87.94 92 PRO A N 1
ATOM 753 C CA . PRO A 1 92 ? -10.976 -0.160 11.922 1.00 87.94 92 PRO A CA 1
ATOM 754 C C . PRO A 1 92 ? -9.648 -0.293 12.681 1.00 87.94 92 PRO A C 1
ATOM 756 O O . PRO A 1 92 ? -8.725 -0.984 12.247 1.00 87.94 92 PRO A O 1
ATOM 759 N N . ASP A 1 93 ? -9.542 0.374 13.823 1.00 83.81 93 ASP A N 1
ATOM 760 C CA . ASP A 1 93 ? -8.489 0.130 14.798 1.00 83.81 93 ASP A CA 1
ATOM 761 C C . ASP A 1 93 ? -8.770 -1.122 15.646 1.00 83.81 93 ASP A C 1
ATOM 763 O O . ASP A 1 93 ? -9.798 -1.788 15.499 1.00 83.81 93 ASP A O 1
ATOM 767 N N . ASN A 1 94 ? -7.857 -1.433 16.569 1.00 75.50 94 ASN A N 1
ATOM 768 C CA . ASN A 1 94 ? -7.992 -2.571 17.485 1.00 75.50 94 ASN A CA 1
ATOM 769 C C . ASN A 1 94 ? -9.204 -2.447 18.434 1.00 75.50 94 ASN A C 1
ATOM 771 O O . ASN A 1 94 ? -9.582 -3.425 19.076 1.00 75.50 94 ASN A O 1
ATOM 775 N N . PHE A 1 95 ? -9.825 -1.267 18.513 1.00 82.75 95 PHE A N 1
ATOM 776 C CA . PHE A 1 95 ? -11.014 -0.965 19.310 1.00 82.75 95 PHE A CA 1
ATOM 777 C C . PHE A 1 95 ? -12.284 -0.829 18.448 1.00 82.75 95 PHE A C 1
ATOM 779 O O . PHE A 1 95 ? -13.343 -0.468 18.965 1.00 82.75 95 PHE A O 1
ATOM 786 N N . GLY A 1 96 ? -12.198 -1.105 17.141 1.00 83.00 96 GLY A N 1
ATOM 787 C CA . GLY A 1 96 ? -13.307 -1.011 16.193 1.00 83.00 96 GLY A CA 1
ATOM 788 C C . GLY A 1 96 ? -13.653 0.411 15.736 1.00 83.00 96 GLY A C 1
ATOM 789 O O . GLY A 1 96 ? -14.644 0.591 15.024 1.00 83.00 96 GLY A O 1
ATOM 790 N N . LYS A 1 97 ? -12.867 1.429 16.103 1.00 87.81 97 LYS A N 1
ATOM 791 C CA . LYS A 1 97 ? -13.049 2.801 15.610 1.00 87.81 97 LYS A CA 1
ATOM 792 C C . LYS A 1 97 ? -12.438 2.940 14.224 1.00 87.81 97 LYS A C 1
ATOM 794 O O . LYS A 1 97 ? -11.326 2.489 13.979 1.00 87.81 97 LYS A O 1
ATOM 799 N N . LEU A 1 98 ? -13.150 3.597 13.313 1.00 90.94 98 LEU A N 1
ATOM 800 C CA . LEU A 1 98 ? -12.611 3.887 11.988 1.00 90.94 98 LEU A CA 1
ATOM 801 C C . LEU A 1 98 ? -11.503 4.933 12.094 1.00 90.94 98 LEU A C 1
ATOM 803 O O . LEU A 1 98 ? -11.724 6.038 12.594 1.00 90.94 98 LEU A O 1
ATOM 807 N N . ARG A 1 99 ? -10.331 4.578 11.578 1.00 89.81 99 ARG A N 1
ATOM 808 C CA . ARG A 1 99 ? -9.195 5.474 11.392 1.00 89.81 99 ARG A CA 1
ATOM 809 C C . ARG A 1 99 ? -8.868 5.609 9.919 1.00 89.81 99 ARG A C 1
ATOM 811 O O . ARG A 1 99 ? -9.055 4.694 9.116 1.00 89.81 99 ARG A O 1
ATOM 818 N N . THR A 1 100 ? -8.356 6.780 9.575 1.00 94.44 100 THR A N 1
ATOM 819 C CA . THR A 1 100 ? -7.833 7.031 8.238 1.00 94.44 100 THR A CA 1
ATOM 820 C C . THR A 1 100 ? -6.408 6.515 8.188 1.00 94.44 100 THR A C 1
ATOM 822 O O . THR A 1 100 ? -5.635 6.863 9.063 1.00 94.44 100 THR A O 1
ATOM 825 N N . LEU A 1 101 ? -6.058 5.712 7.186 1.00 93.62 101 LEU A N 1
ATOM 826 C CA . LEU A 1 101 ? -4.678 5.290 6.953 1.00 93.62 101 LEU A CA 1
ATOM 827 C C . LEU A 1 101 ? -4.166 5.858 5.634 1.00 93.62 101 LEU A C 1
ATOM 829 O O . LEU A 1 101 ? -4.826 5.722 4.597 1.00 93.62 101 LEU A O 1
ATOM 833 N N . TYR A 1 102 ? -2.968 6.432 5.682 1.00 93.31 102 TYR A N 1
ATOM 834 C CA . TYR A 1 102 ? -2.208 6.911 4.537 1.00 93.31 102 TYR A CA 1
ATOM 835 C C . TYR A 1 102 ? -1.022 5.988 4.260 1.00 93.31 102 TYR A C 1
ATOM 837 O O . TYR A 1 102 ? -0.138 5.774 5.099 1.00 93.31 102 TYR A O 1
ATOM 845 N N . MET A 1 103 ? -0.975 5.478 3.033 1.00 93.75 103 MET A N 1
ATOM 846 C CA . MET A 1 103 ? 0.101 4.628 2.531 1.00 93.75 103 MET A CA 1
ATOM 847 C C . MET A 1 103 ? 0.778 5.297 1.347 1.00 93.75 103 MET A C 1
ATOM 849 O O . MET A 1 103 ? 0.105 5.842 0.474 1.00 93.75 103 MET A O 1
ATOM 853 N N . LYS A 1 104 ? 2.108 5.225 1.305 1.00 92.81 104 LYS A N 1
ATOM 854 C CA . LYS A 1 104 ? 2.907 5.684 0.166 1.00 92.81 104 LYS A CA 1
ATOM 855 C C . LYS A 1 104 ? 3.832 4.570 -0.266 1.00 92.81 104 LYS A C 1
ATOM 857 O O . LYS A 1 104 ? 4.560 4.039 0.576 1.00 92.81 104 LYS A O 1
ATOM 862 N N . PHE A 1 105 ? 3.807 4.227 -1.544 1.00 93.44 105 PHE A N 1
ATOM 863 C CA . PHE A 1 105 ? 4.692 3.209 -2.092 1.00 93.44 105 PHE A CA 1
ATOM 864 C C . PHE A 1 105 ? 4.928 3.411 -3.586 1.00 93.44 105 PHE A C 1
ATOM 866 O O . PHE A 1 105 ? 4.200 4.136 -4.266 1.00 93.44 105 PHE A O 1
ATOM 873 N N . PHE A 1 106 ? 5.932 2.712 -4.098 1.00 93.38 106 PHE A N 1
ATOM 874 C CA . PHE A 1 106 ? 6.125 2.510 -5.527 1.00 93.38 106 PHE A CA 1
ATOM 875 C C . PHE A 1 106 ? 6.506 1.060 -5.813 1.00 93.38 106 PHE A C 1
ATOM 877 O O . PHE A 1 106 ? 6.916 0.320 -4.914 1.00 93.38 106 PHE A O 1
ATOM 884 N N . VAL A 1 107 ? 6.365 0.653 -7.074 1.00 92.56 107 VAL A N 1
ATOM 885 C CA . VAL A 1 107 ? 6.891 -0.625 -7.556 1.00 92.56 107 VAL A CA 1
ATOM 886 C C . VAL A 1 107 ? 8.214 -0.368 -8.263 1.00 92.56 107 VAL A C 1
ATOM 888 O O . VAL A 1 107 ? 8.280 0.414 -9.213 1.00 92.56 107 VAL A O 1
ATOM 891 N N . ARG A 1 108 ? 9.270 -1.035 -7.800 1.00 91.44 108 ARG A N 1
ATOM 892 C CA . ARG A 1 108 ? 10.527 -1.150 -8.534 1.00 91.44 108 ARG A CA 1
ATOM 893 C C . ARG A 1 108 ? 10.447 -2.416 -9.377 1.00 91.44 108 ARG A C 1
ATOM 895 O O . ARG A 1 108 ? 10.504 -3.519 -8.835 1.00 91.44 108 ARG A O 1
ATOM 902 N N . TYR A 1 109 ? 10.274 -2.236 -10.680 1.00 88.62 109 TYR A N 1
ATOM 903 C CA . TYR A 1 109 ? 10.248 -3.342 -11.629 1.00 88.62 109 TYR A CA 1
ATOM 904 C C . TYR A 1 109 ? 11.636 -3.966 -11.771 1.00 88.62 109 TYR A C 1
ATOM 906 O O . TYR A 1 109 ? 12.648 -3.276 -11.640 1.00 88.62 109 TYR A O 1
ATOM 914 N N . ALA A 1 110 ? 11.673 -5.272 -12.003 1.00 87.06 110 ALA A N 1
ATOM 915 C CA . ALA A 1 110 ? 12.909 -5.983 -12.282 1.00 87.06 110 ALA A CA 1
ATOM 916 C C . ALA A 1 110 ? 13.498 -5.546 -13.633 1.00 87.06 110 ALA A C 1
ATOM 918 O O . ALA A 1 110 ? 12.842 -5.655 -14.667 1.00 87.06 110 ALA A O 1
ATOM 919 N N . ASP A 1 111 ? 14.759 -5.110 -13.632 1.00 84.00 111 ASP A N 1
ATOM 920 C CA . ASP A 1 111 ? 15.477 -4.749 -14.864 1.00 84.00 111 ASP A CA 1
ATOM 921 C C . ASP A 1 111 ? 16.076 -5.979 -15.568 1.00 84.00 111 ASP A C 1
ATOM 923 O O . ASP A 1 111 ? 16.444 -5.923 -16.743 1.00 84.00 111 ASP A O 1
ATOM 927 N N . LYS A 1 112 ? 16.202 -7.101 -14.846 1.00 85.38 112 LYS A N 1
ATOM 928 C CA . LYS A 1 112 ? 16.776 -8.352 -15.347 1.00 85.38 112 LYS A CA 1
ATOM 929 C C . LYS A 1 112 ? 15.882 -9.559 -15.031 1.00 85.38 112 LYS A C 1
ATOM 931 O O . LYS A 1 112 ? 15.203 -9.545 -14.006 1.00 85.38 112 LYS A O 1
ATOM 936 N N . PRO A 1 113 ? 15.916 -10.631 -15.848 1.00 79.62 113 PRO A N 1
ATOM 937 C CA . PRO A 1 113 ? 15.051 -11.805 -15.671 1.00 79.62 113 PRO A CA 1
ATOM 938 C C . PRO A 1 113 ? 15.273 -12.585 -14.366 1.00 79.62 113 PRO A C 1
ATOM 940 O O . PRO A 1 113 ? 14.394 -13.321 -13.927 1.00 79.62 113 PRO A O 1
ATOM 943 N N . ASP A 1 114 ? 16.454 -12.462 -13.761 1.00 84.19 114 ASP A N 1
ATOM 944 C CA . ASP A 1 114 ? 16.827 -13.077 -12.483 1.00 84.19 114 ASP A CA 1
ATOM 945 C C . ASP A 1 114 ? 16.337 -12.277 -11.264 1.00 84.19 114 ASP A C 1
ATOM 947 O O . ASP A 1 114 ? 16.375 -12.769 -10.133 1.00 84.19 114 ASP A O 1
ATOM 951 N N . GLN A 1 115 ? 15.844 -11.055 -11.482 1.00 83.00 115 GLN A N 1
ATOM 952 C CA . GLN A 1 115 ? 15.305 -10.189 -10.443 1.00 83.00 115 GLN A CA 1
ATOM 953 C C . GLN A 1 115 ? 13.777 -10.278 -10.398 1.00 83.00 115 GLN A C 1
ATOM 955 O O . GLN A 1 115 ? 13.105 -10.540 -11.391 1.00 83.00 115 GLN A O 1
ATOM 960 N N . LYS A 1 116 ? 13.216 -10.059 -9.208 1.00 86.44 116 LYS A N 1
ATOM 961 C CA . LYS A 1 116 ? 11.766 -9.997 -8.994 1.00 86.44 116 LYS A CA 1
ATOM 962 C C . LYS A 1 116 ? 11.352 -8.557 -8.736 1.00 86.44 116 LYS A C 1
ATOM 964 O O . LYS A 1 116 ? 12.082 -7.840 -8.050 1.00 86.44 116 LYS A O 1
ATOM 969 N N . ASP A 1 117 ? 10.160 -8.185 -9.194 1.00 91.00 117 ASP A N 1
ATOM 970 C CA . ASP A 1 117 ? 9.552 -6.899 -8.852 1.00 91.00 117 ASP A CA 1
ATOM 971 C C . ASP A 1 117 ? 9.508 -6.707 -7.331 1.00 91.00 117 ASP A C 1
ATOM 973 O O . ASP A 1 117 ? 9.296 -7.655 -6.562 1.00 91.00 117 ASP A O 1
ATOM 977 N N . GLN A 1 118 ? 9.736 -5.471 -6.902 1.00 92.25 118 GLN A N 1
ATOM 978 C CA . GLN A 1 118 ? 9.794 -5.069 -5.503 1.00 92.25 118 GLN A CA 1
ATOM 979 C C . GLN A 1 118 ? 8.714 -4.044 -5.200 1.00 92.25 118 GLN A C 1
ATOM 981 O O . GLN A 1 118 ? 8.582 -3.040 -5.899 1.00 92.25 118 GLN A O 1
ATOM 986 N N . LEU A 1 119 ? 7.985 -4.256 -4.107 1.00 93.69 119 LEU A N 1
ATOM 987 C CA . LEU A 1 119 ? 7.113 -3.233 -3.545 1.00 93.69 119 LEU A CA 1
ATOM 988 C C . LEU A 1 119 ? 7.901 -2.444 -2.501 1.00 93.69 119 LEU A C 1
ATOM 990 O O . LEU A 1 119 ? 8.277 -2.993 -1.466 1.00 93.69 119 LEU A O 1
ATOM 994 N N . VAL A 1 120 ? 8.147 -1.164 -2.757 1.00 92.44 120 VAL A N 1
ATOM 995 C CA . VAL A 1 120 ? 8.877 -0.299 -1.827 1.00 92.44 120 VAL A CA 1
ATOM 996 C C . VAL A 1 120 ? 7.879 0.544 -1.041 1.00 92.44 120 VAL A C 1
ATOM 998 O O . VAL A 1 120 ? 7.283 1.482 -1.568 1.00 92.44 120 VAL A O 1
ATOM 1001 N N . MET A 1 121 ? 7.691 0.197 0.230 1.00 92.81 121 MET A N 1
ATOM 1002 C CA . MET A 1 121 ? 6.822 0.905 1.165 1.00 92.81 121 MET A CA 1
ATOM 1003 C C . MET A 1 121 ? 7.573 2.096 1.762 1.00 92.81 121 MET A C 1
ATOM 1005 O O . MET A 1 121 ? 8.557 1.906 2.476 1.00 92.81 121 MET A O 1
ATOM 1009 N N . ILE A 1 122 ? 7.101 3.316 1.500 1.00 88.88 122 ILE A N 1
ATOM 1010 C CA . ILE A 1 122 ? 7.726 4.570 1.955 1.00 88.88 122 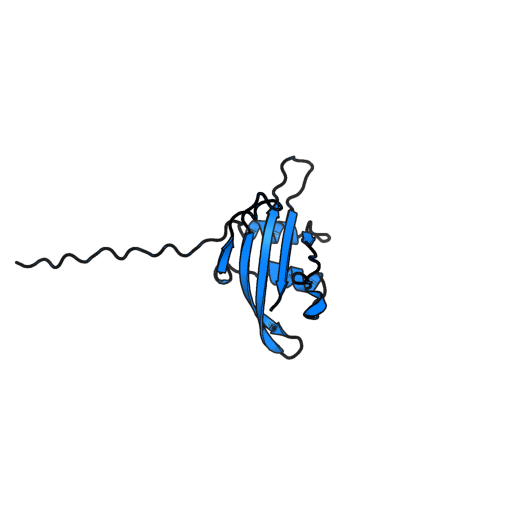ILE A CA 1
ATOM 1011 C C . ILE A 1 122 ? 7.119 5.070 3.263 1.00 88.88 122 ILE A C 1
ATOM 1013 O O . ILE A 1 122 ? 7.837 5.596 4.111 1.00 88.88 122 ILE A O 1
ATOM 1017 N N . SER A 1 123 ? 5.800 4.961 3.425 1.00 88.56 123 SER A N 1
ATOM 1018 C CA . SER A 1 123 ? 5.123 5.350 4.667 1.00 88.56 123 SER A CA 1
ATOM 1019 C C . SER A 1 123 ? 3.831 4.578 4.881 1.00 88.56 123 SER A C 1
ATOM 1021 O O . SER A 1 123 ? 3.125 4.285 3.914 1.00 88.56 123 SER A O 1
ATOM 1023 N N . PHE A 1 124 ? 3.497 4.361 6.150 1.00 90.38 124 PHE A N 1
ATOM 1024 C CA . PHE A 1 124 ? 2.285 3.701 6.625 1.00 90.38 124 PHE A CA 1
ATOM 1025 C C . PHE A 1 124 ? 1.919 4.339 7.973 1.00 90.38 124 PHE A C 1
ATOM 1027 O O . PHE A 1 124 ? 2.612 4.115 8.966 1.00 90.38 124 PHE A O 1
ATOM 1034 N N . HIS A 1 125 ? 0.908 5.211 7.978 1.00 88.88 125 HIS A N 1
ATOM 1035 C CA . HIS A 1 125 ? 0.548 6.064 9.122 1.00 88.88 125 HIS A CA 1
ATOM 1036 C C . HIS A 1 125 ? -0.935 6.463 9.089 1.00 88.88 125 HIS A C 1
ATOM 1038 O O . HIS A 1 125 ? -1.622 6.186 8.106 1.00 88.88 125 HIS A O 1
ATOM 1044 N N . GLU A 1 126 ? -1.402 7.097 10.166 1.00 86.06 126 GLU A N 1
ATOM 1045 C CA . GLU A 1 126 ? -2.710 7.765 10.269 1.00 86.06 126 GLU A CA 1
ATOM 1046 C C . GLU A 1 126 ? -2.698 9.208 9.752 1.00 86.06 126 GLU A C 1
ATOM 1048 O O . GLU A 1 126 ? -1.616 9.843 9.785 1.00 86.06 126 GLU A O 1
#

Radius of gyration: 18.35 Å; Cα contacts (8 Å, |Δi|>4): 198; chains: 1; bounding box: 52×47×53 Å

Solvent-accessible surface area (backbone atoms only — not comparable to full-atom values): 7725 Å² total; per-residue (Å²): 140,82,85,82,79,78,76,79,80,77,74,76,75,73,86,71,71,84,68,58,67,68,58,57,40,56,40,60,65,44,98,79,43,50,63,45,77,48,72,49,96,86,50,54,37,32,47,58,82,76,73,40,53,73,72,53,51,53,50,54,62,59,66,64,51,83,88,27,53,69,51,68,44,70,45,48,89,94,82,39,98,51,54,32,34,30,35,48,47,78,45,65,47,101,83,68,49,79,39,58,37,42,36,31,33,36,74,49,73,49,92,47,93,93,49,69,50,29,43,38,38,53,29,35,43,111

Nearest PDB structures (foldseek):
  3f14-assembly1_A-2  TM=4.101E-01  e=1.288E-01  Cytophaga hutchinsonii ATCC 33406
  3vr0-assembly1_B  TM=5.365E-01  e=1.094E+00  Pyrococcus furiosus DSM 3638
  3nv0-assembly1_B  TM=3.671E-01  e=5.938E-01  Caenorhabditis elegans
  4j9a-assembly4_D  TM=3.530E-01  e=7.134E-01  Pseudomonas aeruginosa PAO1
  3bjk-assembly1_D  TM=3.666E-01  e=2.423E+00  Haemophilus influenzae Rd KW20

Sequence (126 aa):
MDKKKRKPKVSVQKPKAVYELKVVREILRYPNPNVVWVFRKDGKNNYEKLGYAAPEALNIVRKLRPQNFDLSLPPLSGQESHPVDVYKIQEPDNFGKLRTLYMKFFVRYADKPDQKDQLVMISFHE

Secondary structure (DSSP, 8-state):
-----PPP----PPP--SS-HHHHHHHTTSSS--EEE---TT--B-GGGGT--HHHHHHHHHH--GGGEEEEEPP-TTT-SS-EEEEEEEEE-TTS-EEEEEEEEEEE--SSTTS--EEEEEEEE-

Foldseek 3Di:
DDDPDDDDDPPPPDAFDPDDLVLLLVQLVDPDRQEAEDQDPVRQAPVVVLVDDPNRVSVVSNPDDRVQWDHWAQADPPPGNFIKTKGWDWDAGPVRDTDIKIWIWDWDCDPDPVDHIYIYTHGIGD

pLDDT: mean 83.57, std 12.52, range [50.19, 95.38]